Protein AF-A0A9D4Q2U4-F1 (afdb_monomer)

Organism: Rhipicephalus sanguineus (NCBI:txid34632)

pLDDT: mean 79.16, std 15.36, range [42.03, 97.56]

Secondary structure (DSSP, 8-state):
-HHHHHHHHHHHHHHHHHHHHHTTTSPP-------PPP---GGGPPPPHHHHHHHTT-TT--------HHHHHHHHHHHHTTS-TTTHHHHHHHHHHHHHHH-TT----SS---

Solvent-accessible surface area (backbone atoms only — not comparable to full-atom values): 7273 Å² total; per-residue (Å²): 117,70,65,60,57,52,50,52,54,51,49,55,52,49,52,52,53,53,45,65,66,46,56,78,76,47,82,75,80,71,84,61,78,72,75,51,74,78,85,77,65,74,90,78,61,82,70,60,65,75,57,52,62,37,50,52,74,30,88,88,38,56,78,74,78,90,64,52,75,68,56,50,50,52,47,44,51,60,54,22,69,75,44,59,83,89,46,24,67,55,47,41,54,54,51,51,53,51,50,60,71,69,42,89,84,62,81,73,74,92,85,80,73,136

Nearest PDB structures (foldseek):
  2m64-assembly1_A  TM=6.444E-01  e=9.344E+00  Phleum pratense

Radius of gyration: 22.75 Å; Cα contacts (8 Å, |Δi|>4): 30; chains: 1; bounding box: 57×44×49 Å

Sequence (114 aa):
MLSLQRHRLLAARLTEVCWNQLRPSLPKKSRRNATGTPVTYLNGVSLPRDCEDVLKFGPKFSLEPRAQKHELLATVHRVAMKSPPEERNHCVSEETDCLMKTWPGNKKSKDLRP

Structure (mmCIF, N/CA/C/O backbone):
data_AF-A0A9D4Q2U4-F1
#
_entry.id   AF-A0A9D4Q2U4-F1
#
loop_
_atom_site.group_PDB
_atom_site.id
_atom_site.type_symbol
_atom_site.label_atom_id
_atom_site.label_alt_id
_atom_site.label_comp_id
_atom_site.label_asym_id
_atom_site.label_entity_id
_atom_site.label_seq_id
_atom_site.pdbx_PDB_ins_code
_atom_site.Cartn_x
_atom_site.Cartn_y
_atom_site.Cartn_z
_atom_site.occupancy
_atom_site.B_iso_or_equiv
_atom_site.auth_seq_id
_atom_site.auth_comp_id
_atom_site.auth_asym_id
_atom_site.auth_atom_id
_atom_site.pdbx_PDB_model_num
ATOM 1 N N . MET A 1 1 ? 20.071 11.583 -28.782 1.00 59.06 1 MET A N 1
ATOM 2 C CA . MET A 1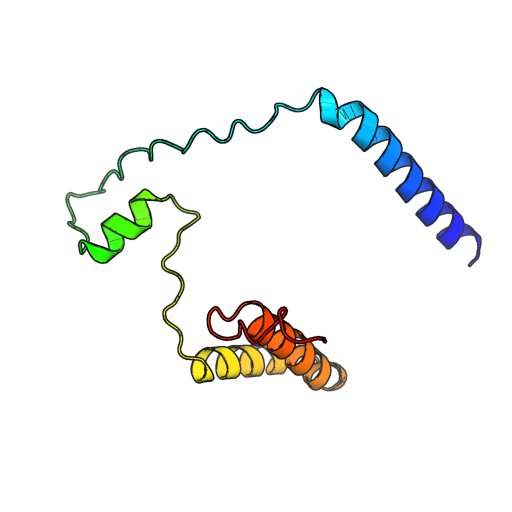 1 ? 19.764 11.298 -27.357 1.00 59.06 1 MET A CA 1
ATOM 3 C C . MET A 1 1 ? 19.612 12.550 -26.479 1.00 59.06 1 MET A C 1
ATOM 5 O O . MET A 1 1 ? 18.783 12.518 -25.578 1.00 59.06 1 MET A O 1
ATOM 9 N N . LEU A 1 2 ? 20.314 13.665 -26.742 1.00 67.12 2 LEU A N 1
ATOM 10 C CA . LEU A 1 2 ? 20.217 14.905 -25.938 1.00 67.12 2 LEU A CA 1
ATOM 11 C C . LEU A 1 2 ? 18.840 15.608 -25.987 1.00 67.12 2 LEU A C 1
ATOM 13 O O . LEU A 1 2 ? 18.438 16.258 -25.022 1.00 67.12 2 LEU A O 1
ATOM 17 N N . SER A 1 3 ? 18.082 15.451 -27.076 1.00 80.62 3 SER A N 1
ATOM 18 C CA . SER A 1 3 ? 16.745 16.049 -27.227 1.00 80.62 3 SER A CA 1
ATOM 19 C C . SER A 1 3 ? 15.724 15.475 -26.241 1.00 80.62 3 SER A C 1
ATOM 21 O O . SER A 1 3 ? 14.969 16.226 -25.630 1.00 80.62 3 SER A O 1
ATOM 23 N N . LEU A 1 4 ? 15.740 14.158 -26.012 1.00 88.50 4 LEU A N 1
ATOM 24 C CA . LEU A 1 4 ? 14.803 13.485 -25.109 1.00 88.50 4 LEU A CA 1
ATOM 25 C C . LEU A 1 4 ? 14.995 13.931 -23.651 1.00 88.50 4 LEU A C 1
ATOM 27 O O . LEU A 1 4 ? 14.022 14.212 -22.952 1.00 88.50 4 LEU A O 1
ATOM 31 N N . GLN A 1 5 ? 16.247 14.037 -23.195 1.00 87.88 5 GLN A N 1
ATOM 32 C CA . GLN A 1 5 ? 16.559 14.523 -21.847 1.00 87.88 5 GLN A CA 1
ATOM 33 C C . GLN A 1 5 ? 16.120 15.978 -21.659 1.00 87.88 5 GLN A C 1
ATOM 35 O O . GLN A 1 5 ? 15.519 16.315 -20.639 1.00 87.88 5 GLN A O 1
ATOM 40 N N . ARG A 1 6 ? 16.341 16.824 -22.673 1.00 89.31 6 ARG A N 1
ATOM 41 C CA . ARG A 1 6 ? 15.893 18.219 -22.657 1.00 89.31 6 ARG A CA 1
ATOM 42 C C . ARG A 1 6 ? 14.369 18.328 -22.583 1.00 89.31 6 ARG A C 1
ATOM 44 O O . ARG A 1 6 ? 13.865 19.106 -21.779 1.00 89.31 6 ARG A O 1
ATOM 51 N N . HIS A 1 7 ? 13.635 17.522 -23.350 1.00 91.62 7 HIS A N 1
ATOM 52 C CA . HIS A 1 7 ? 12.172 17.491 -23.284 1.00 91.62 7 HIS A CA 1
ATOM 53 C C . HIS A 1 7 ? 11.656 17.040 -21.917 1.00 91.62 7 HIS A C 1
ATOM 55 O O . HIS A 1 7 ? 10.737 17.659 -21.390 1.00 91.62 7 HIS A O 1
ATOM 61 N N . ARG A 1 8 ? 12.272 16.023 -21.304 1.00 91.06 8 ARG A N 1
ATOM 62 C CA . ARG A 1 8 ? 11.900 15.565 -19.954 1.00 91.06 8 ARG A CA 1
ATOM 63 C C . ARG A 1 8 ? 12.109 16.648 -18.899 1.00 91.06 8 ARG A C 1
ATOM 65 O O . ARG A 1 8 ? 11.237 16.853 -18.061 1.00 91.06 8 ARG A O 1
ATOM 72 N N . LEU A 1 9 ? 13.233 17.360 -18.962 1.00 94.19 9 LEU A N 1
ATOM 73 C CA . LEU A 1 9 ? 13.542 18.429 -18.014 1.00 94.19 9 LEU A CA 1
ATOM 74 C C . LEU A 1 9 ? 12.596 19.628 -18.173 1.00 94.19 9 LEU A C 1
ATOM 76 O O . LEU A 1 9 ? 12.139 20.190 -17.180 1.00 94.19 9 LEU A O 1
ATOM 80 N N . LEU A 1 10 ? 12.267 19.994 -19.415 1.00 93.06 10 LEU A N 1
ATOM 81 C CA . LEU A 1 10 ? 11.290 21.046 -19.699 1.00 93.06 10 LEU A CA 1
ATOM 82 C C . LEU A 1 10 ? 9.885 20.654 -19.244 1.00 93.06 10 LEU A C 1
ATOM 84 O O . LEU A 1 10 ? 9.218 21.462 -18.606 1.00 93.06 10 LEU A O 1
ATOM 88 N N . ALA A 1 11 ? 9.465 19.416 -19.515 1.00 93.44 11 ALA A N 1
ATOM 89 C CA . ALA A 1 11 ? 8.188 18.899 -19.049 1.00 93.44 11 ALA A CA 1
ATOM 90 C C . ALA A 1 11 ? 8.107 18.972 -17.521 1.00 93.44 11 ALA A C 1
ATOM 92 O O . ALA A 1 11 ? 7.194 19.603 -17.014 1.00 93.44 11 ALA A O 1
ATOM 93 N N . ALA A 1 12 ? 9.103 18.447 -16.797 1.00 92.75 12 ALA A N 1
ATOM 94 C CA . ALA A 1 12 ? 9.130 18.478 -15.333 1.00 92.75 12 ALA A CA 1
ATOM 95 C C . ALA A 1 12 ? 8.999 19.902 -14.762 1.00 92.75 12 ALA A C 1
ATOM 97 O O . ALA A 1 12 ? 8.187 20.131 -13.866 1.00 92.75 12 ALA A O 1
ATOM 98 N N . ARG A 1 13 ? 9.740 20.868 -15.325 1.00 94.12 13 ARG A N 1
ATOM 99 C CA . ARG A 1 13 ? 9.664 22.279 -14.912 1.00 94.12 13 ARG A CA 1
ATOM 100 C C . ARG A 1 13 ? 8.293 22.892 -15.182 1.00 94.12 13 ARG A C 1
ATOM 102 O O . ARG A 1 13 ? 7.774 23.613 -14.337 1.00 94.12 13 ARG A O 1
ATOM 109 N N . LEU A 1 14 ? 7.703 22.612 -16.343 1.00 96.38 14 LEU A N 1
ATOM 110 C CA . LEU A 1 14 ? 6.369 23.110 -16.678 1.00 96.38 14 LEU A CA 1
ATOM 111 C C . LEU A 1 14 ? 5.312 22.526 -15.742 1.00 96.38 14 LEU A C 1
ATOM 113 O O . LEU A 1 14 ? 4.490 23.277 -15.223 1.00 96.38 14 LEU A O 1
ATOM 117 N N . THR A 1 15 ? 5.367 21.222 -15.461 1.00 95.56 15 THR A N 1
ATOM 118 C CA . THR A 1 15 ? 4.434 20.585 -14.527 1.00 95.56 15 THR A CA 1
ATOM 119 C C . THR A 1 15 ? 4.538 21.203 -13.138 1.00 95.56 15 THR A C 1
ATOM 121 O O . THR A 1 15 ? 3.515 21.446 -12.507 1.00 95.56 15 THR A O 1
ATOM 124 N N . GLU A 1 16 ? 5.752 21.501 -12.670 1.00 93.81 16 GLU A N 1
ATOM 125 C CA . GLU A 1 16 ? 5.980 22.139 -11.373 1.00 93.81 16 GLU A CA 1
ATOM 126 C C . GLU A 1 16 ? 5.394 23.557 -11.313 1.00 93.81 16 GLU A C 1
ATOM 128 O O . GLU A 1 16 ? 4.693 23.899 -10.358 1.00 93.81 16 GLU A O 1
ATOM 133 N N . VAL A 1 17 ? 5.606 24.369 -12.352 1.00 96.75 17 VAL A N 1
ATOM 134 C CA . VAL A 1 17 ? 5.032 25.721 -12.441 1.00 96.75 17 VAL A CA 1
ATOM 135 C C . VAL A 1 17 ? 3.505 25.664 -12.472 1.00 96.75 17 VAL A C 1
ATOM 137 O O . VAL A 1 17 ? 2.852 26.340 -11.675 1.00 96.75 17 VAL A O 1
ATOM 140 N N . CYS A 1 18 ? 2.927 24.823 -13.333 1.00 94.75 18 CYS A N 1
ATOM 141 C CA . CYS A 1 18 ? 1.478 24.651 -13.420 1.00 94.75 18 CYS A CA 1
ATOM 142 C C . CYS A 1 18 ? 0.890 24.138 -12.101 1.00 94.75 18 CYS A C 1
ATOM 144 O O . CYS A 1 18 ? -0.153 24.619 -11.659 1.00 94.75 18 CYS A O 1
ATOM 146 N N . TRP A 1 19 ? 1.572 23.205 -11.432 1.00 93.88 19 TRP A N 1
ATOM 147 C CA . TRP A 1 19 ? 1.149 22.701 -10.131 1.00 93.88 19 TRP A CA 1
ATOM 148 C C . TRP A 1 19 ? 1.163 23.794 -9.065 1.00 93.88 19 TRP A C 1
ATOM 150 O O . TRP A 1 19 ? 0.196 23.928 -8.322 1.00 93.88 19 TRP A O 1
ATOM 160 N N . ASN A 1 20 ? 2.210 24.617 -9.007 1.00 95.44 20 ASN A N 1
ATOM 161 C CA . ASN A 1 20 ? 2.303 25.706 -8.035 1.00 95.44 20 ASN A CA 1
ATOM 162 C C . ASN A 1 20 ? 1.255 26.804 -8.270 1.00 95.44 20 ASN A C 1
ATOM 164 O O . ASN A 1 20 ? 0.792 27.408 -7.304 1.00 95.44 20 ASN A O 1
ATOM 168 N N . GLN A 1 21 ? 0.837 27.021 -9.518 1.00 96.06 21 GLN A N 1
ATOM 169 C CA . GLN A 1 21 ? -0.250 27.944 -9.856 1.00 96.06 21 GLN A CA 1
ATOM 170 C C . GLN A 1 21 ? -1.638 27.373 -9.534 1.00 96.06 21 GLN A C 1
ATOM 172 O O . GLN A 1 21 ? -2.497 28.097 -9.038 1.00 96.06 21 GLN A O 1
ATOM 177 N N . LEU A 1 22 ? -1.862 26.079 -9.785 1.00 95.12 22 LEU A N 1
ATOM 178 C CA . LEU A 1 22 ? -3.156 25.426 -9.566 1.00 95.12 22 LEU A CA 1
ATOM 179 C C . LEU A 1 22 ? -3.382 25.044 -8.096 1.00 95.12 22 LEU A C 1
ATOM 181 O O . LEU A 1 22 ? -4.496 25.103 -7.589 1.00 95.12 22 LEU A O 1
ATOM 185 N N . ARG A 1 23 ? -2.332 24.654 -7.370 1.00 90.00 23 ARG A N 1
ATOM 186 C CA . ARG A 1 23 ? -2.434 24.138 -5.996 1.00 90.00 23 ARG A CA 1
ATOM 187 C C . ARG A 1 23 ? -3.195 25.059 -5.027 1.00 90.00 23 ARG A C 1
ATOM 189 O O . ARG A 1 23 ? -3.945 24.516 -4.216 1.00 90.00 23 ARG A O 1
ATOM 196 N N . PRO A 1 24 ? -3.046 26.398 -5.058 1.00 91.94 24 PRO A N 1
ATOM 197 C CA . PRO A 1 24 ? -3.801 27.295 -4.184 1.00 91.94 24 PRO A CA 1
ATOM 198 C C . PRO A 1 24 ? -5.306 27.334 -4.471 1.00 91.94 24 PRO A C 1
ATOM 200 O O . PRO A 1 24 ? -6.072 27.606 -3.548 1.00 91.94 24 PRO A O 1
ATOM 203 N N . SER A 1 25 ? -5.728 27.071 -5.715 1.00 91.12 25 SER A N 1
ATOM 204 C CA . SER A 1 25 ? -7.143 27.062 -6.109 1.00 91.12 25 SER A CA 1
ATOM 205 C C . SER A 1 25 ? -7.820 25.710 -5.879 1.00 91.12 25 SER A C 1
ATOM 207 O O . SER A 1 25 ? -9.049 25.631 -5.860 1.00 91.12 25 SER A O 1
ATOM 209 N N . LEU A 1 26 ? -7.044 24.647 -5.651 1.00 85.56 26 LEU A N 1
ATOM 210 C CA . LEU A 1 26 ? -7.594 23.355 -5.268 1.00 85.56 26 LEU A CA 1
ATOM 211 C C . LEU A 1 26 ? -8.219 23.432 -3.866 1.00 85.56 26 LEU A C 1
ATOM 213 O O . LEU A 1 26 ? -7.638 24.032 -2.953 1.00 85.56 26 LEU A O 1
ATOM 217 N N . PRO A 1 27 ? -9.374 22.779 -3.646 1.00 85.81 27 PRO A N 1
ATOM 218 C CA . PRO A 1 27 ? -9.992 22.734 -2.333 1.00 85.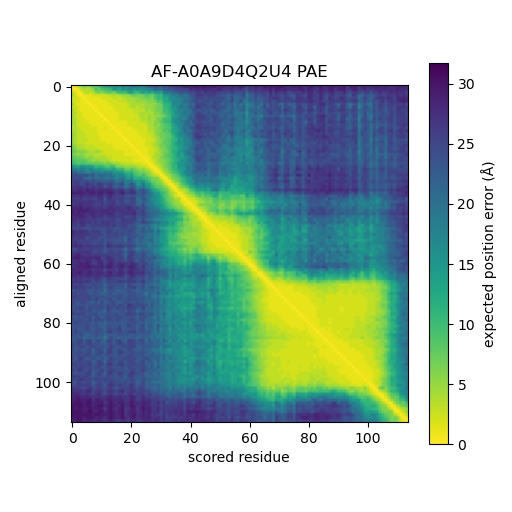81 27 PRO A CA 1
ATOM 219 C C . PRO A 1 27 ? -9.009 22.111 -1.342 1.00 85.81 27 PRO A C 1
ATOM 221 O O . PRO A 1 27 ? -8.612 20.947 -1.466 1.00 85.81 27 PRO A O 1
ATOM 224 N N . LYS A 1 28 ? -8.602 22.889 -0.334 1.00 80.69 28 LYS A N 1
ATOM 225 C CA . LYS A 1 28 ? -7.813 22.367 0.781 1.00 80.69 28 LYS A CA 1
ATOM 226 C C . LYS A 1 28 ? -8.647 21.260 1.410 1.00 80.69 28 LYS A C 1
ATOM 228 O O . LYS A 1 28 ? -9.736 21.536 1.910 1.00 80.69 28 LYS A O 1
ATOM 233 N N . LYS A 1 29 ? -8.162 20.012 1.371 1.00 68.25 29 LYS A N 1
ATOM 234 C CA . LYS A 1 29 ? -8.790 18.906 2.103 1.00 68.25 29 LYS A CA 1
ATOM 235 C C . LYS A 1 29 ? -8.870 19.325 3.565 1.00 68.25 29 LYS A C 1
ATOM 237 O O . LYS A 1 29 ? -7.880 19.262 4.291 1.00 6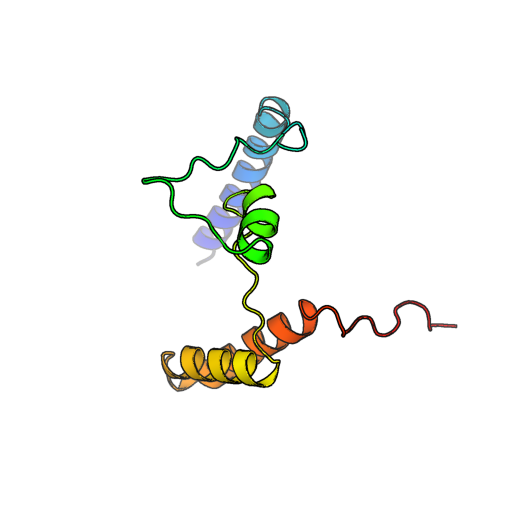8.25 29 LYS A O 1
ATOM 242 N N . SER A 1 30 ? -10.047 19.777 3.986 1.00 63.16 30 SER A N 1
ATOM 243 C CA . SER A 1 30 ? -10.356 19.903 5.394 1.00 63.16 30 SER A CA 1
ATOM 244 C C . SER A 1 30 ? -10.224 18.492 5.941 1.00 63.16 30 SER A C 1
ATOM 246 O O . SER A 1 30 ? -10.922 17.584 5.485 1.00 63.16 30 SER A O 1
ATOM 248 N N . ARG A 1 31 ? -9.290 18.283 6.874 1.00 57.47 31 ARG A N 1
ATOM 249 C CA . ARG A 1 31 ? -9.294 17.099 7.733 1.00 57.47 31 ARG A CA 1
ATOM 250 C C . ARG A 1 31 ? -10.517 17.208 8.644 1.00 57.47 31 ARG A C 1
ATOM 252 O O . ARG A 1 31 ? -10.388 17.362 9.850 1.00 57.47 31 ARG A O 1
ATOM 259 N N . ARG A 1 32 ? -11.720 17.189 8.071 1.00 57.41 32 ARG A N 1
ATOM 260 C CA . ARG A 1 32 ? -12.879 16.774 8.836 1.00 57.41 32 ARG A CA 1
ATOM 261 C C . ARG A 1 32 ? -12.586 15.321 9.134 1.00 57.41 32 ARG A C 1
ATOM 263 O O . ARG A 1 32 ? -12.402 14.533 8.205 1.00 57.41 32 ARG A O 1
ATOM 270 N N . ASN A 1 33 ? -12.453 15.003 10.416 1.00 52.25 33 ASN A N 1
ATOM 271 C CA . ASN A 1 33 ? -12.637 13.638 10.872 1.00 52.25 33 ASN A CA 1
ATOM 272 C C . ASN A 1 33 ? -13.962 13.225 10.247 1.00 52.25 33 ASN A C 1
ATOM 274 O O . ASN A 1 33 ? -14.989 13.818 10.580 1.00 52.25 33 ASN A O 1
ATOM 278 N N . ALA A 1 34 ? -13.906 12.374 9.223 1.00 54.16 34 ALA A N 1
ATOM 279 C CA . ALA A 1 34 ? -15.104 11.907 8.566 1.00 54.16 34 ALA A CA 1
ATOM 280 C C . ALA A 1 34 ? -15.922 11.274 9.683 1.00 54.16 34 ALA A C 1
ATOM 282 O O . ALA A 1 34 ? -15.509 10.273 10.263 1.00 54.16 34 ALA A O 1
ATOM 283 N N . THR A 1 35 ? -17.005 11.936 10.076 1.00 58.31 35 THR A N 1
ATOM 284 C CA . THR A 1 35 ? -17.997 11.346 10.957 1.00 58.31 35 THR A CA 1
ATOM 285 C C . THR A 1 35 ? -18.527 10.198 10.123 1.00 58.31 35 THR A C 1
ATOM 287 O O . THR A 1 35 ? -19.188 10.441 9.114 1.00 58.31 35 THR A O 1
ATOM 290 N N . GLY A 1 36 ? -18.036 8.988 10.411 1.00 55.09 36 GLY A N 1
ATOM 291 C CA . GLY A 1 36 ? -18.246 7.827 9.562 1.00 55.09 36 GLY A CA 1
ATOM 292 C C . GLY A 1 36 ? -19.728 7.720 9.256 1.00 55.09 36 GLY A C 1
ATOM 293 O O . GLY A 1 36 ? -20.555 7.762 10.166 1.00 55.09 36 GLY A O 1
ATOM 294 N N . THR A 1 37 ? -20.071 7.662 7.972 1.00 58.69 37 THR A N 1
ATOM 295 C CA . THR A 1 37 ? -21.430 7.309 7.571 1.00 58.69 37 THR A CA 1
ATOM 296 C C . THR A 1 37 ? -21.792 6.001 8.271 1.00 58.69 37 THR A C 1
ATOM 298 O O . THR A 1 37 ? -20.972 5.077 8.236 1.00 58.69 37 THR A O 1
ATOM 301 N N . PRO A 1 38 ? -22.964 5.914 8.921 1.00 64.19 38 PRO A N 1
ATOM 302 C CA . PRO A 1 38 ? -23.359 4.714 9.640 1.00 64.19 38 PRO A CA 1
ATOM 303 C C . PRO A 1 38 ? -23.322 3.517 8.687 1.00 64.19 38 PRO A C 1
ATOM 305 O O . PRO A 1 38 ? -23.907 3.550 7.601 1.00 64.19 38 PRO A O 1
ATOM 308 N N . VAL A 1 39 ? -22.585 2.476 9.083 1.00 64.69 39 VAL A N 1
ATOM 309 C CA . VAL A 1 39 ? -22.517 1.209 8.352 1.00 64.69 39 VAL A CA 1
ATOM 310 C C . VAL A 1 39 ? -23.943 0.676 8.251 1.00 64.69 39 VAL A C 1
ATOM 312 O O . VAL A 1 39 ? -24.574 0.376 9.260 1.00 64.69 39 VAL A O 1
ATOM 315 N N . THR A 1 40 ? -24.483 0.630 7.034 1.00 67.75 40 THR A N 1
ATOM 316 C CA . THR A 1 40 ? -25.838 0.124 6.801 1.00 67.75 40 THR A CA 1
ATOM 317 C C . THR A 1 40 ? -25.738 -1.359 6.474 1.00 67.75 40 THR A C 1
ATOM 319 O O . THR A 1 40 ? -25.163 -1.739 5.455 1.00 67.75 40 THR A O 1
ATOM 322 N N . TYR A 1 41 ? -26.266 -2.201 7.359 1.00 69.75 41 TYR A N 1
ATOM 323 C CA . TYR A 1 41 ? -26.277 -3.648 7.180 1.00 69.75 41 TYR A CA 1
ATOM 324 C C . TYR A 1 41 ? -27.334 -4.044 6.147 1.00 69.75 41 TYR A C 1
ATOM 326 O O . TYR A 1 41 ? -28.523 -3.786 6.333 1.00 69.75 41 TYR A O 1
ATOM 334 N N . LEU A 1 42 ? -26.917 -4.702 5.066 1.00 77.00 42 LEU A N 1
ATOM 335 C CA . LEU A 1 42 ? -27.849 -5.347 4.145 1.00 77.00 42 LEU A CA 1
ATOM 336 C C . LEU A 1 42 ? -28.372 -6.636 4.805 1.00 77.00 42 LEU A C 1
ATOM 338 O O . LEU A 1 42 ? -27.587 -7.447 5.293 1.00 77.00 42 LEU A O 1
ATOM 342 N N . ASN A 1 43 ? -29.693 -6.823 4.828 1.00 80.56 43 ASN A N 1
ATOM 343 C CA . ASN A 1 43 ? -30.386 -8.029 5.317 1.00 80.56 43 ASN A CA 1
ATOM 344 C C . ASN A 1 43 ? -30.259 -8.352 6.821 1.00 80.56 43 ASN A C 1
ATOM 346 O O . ASN A 1 43 ? -30.467 -9.497 7.213 1.00 80.56 43 ASN A O 1
ATOM 350 N N . GLY A 1 44 ? -29.936 -7.377 7.676 1.00 75.88 44 GLY A N 1
ATOM 351 C CA . GLY A 1 44 ? -29.961 -7.576 9.136 1.00 75.88 44 GLY A CA 1
ATOM 352 C C . GLY A 1 44 ? -28.905 -8.549 9.676 1.00 75.88 44 GLY A C 1
ATOM 353 O O . GLY A 1 44 ? -29.023 -9.021 10.804 1.00 75.88 44 GLY A O 1
ATOM 354 N N . VAL A 1 45 ? -27.869 -8.853 8.891 1.00 81.44 45 VAL A N 1
ATOM 355 C CA . VAL A 1 45 ? -26.746 -9.683 9.337 1.00 81.44 45 VAL A CA 1
ATOM 356 C C . VAL A 1 45 ? -25.883 -8.874 10.304 1.00 81.44 45 VAL A C 1
ATOM 358 O O . VAL A 1 45 ? -25.322 -7.845 9.931 1.00 81.44 45 VAL A O 1
ATOM 361 N N . SER A 1 46 ? -25.762 -9.343 11.5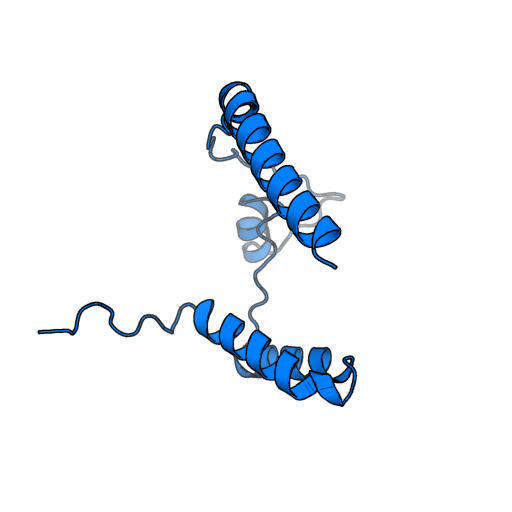47 1.00 77.31 46 SER A N 1
ATOM 362 C CA . SER A 1 46 ? -24.868 -8.747 12.542 1.00 77.31 46 SER A CA 1
ATOM 363 C C . SER A 1 46 ? -23.416 -9.138 12.266 1.00 77.31 46 SER A C 1
ATOM 365 O O . SER A 1 46 ? -23.108 -10.326 12.144 1.00 77.31 46 SER A O 1
ATOM 367 N N . LEU A 1 47 ? -22.516 -8.156 12.218 1.00 73.88 47 LEU A N 1
ATOM 368 C CA . LEU A 1 47 ? -21.077 -8.406 12.173 1.00 73.88 47 LEU A CA 1
ATOM 369 C C . LEU A 1 47 ? -20.515 -8.631 13.587 1.00 73.88 47 LEU A C 1
ATOM 371 O O . LEU A 1 47 ? -21.018 -8.051 14.551 1.00 73.88 47 LEU A O 1
ATOM 375 N N . PRO A 1 48 ? -19.441 -9.427 13.733 1.00 84.31 48 PRO A N 1
ATOM 376 C CA . PRO A 1 48 ? -18.640 -9.426 14.952 1.00 84.31 48 PRO A CA 1
ATOM 377 C C . PRO A 1 48 ? -18.169 -8.003 15.290 1.00 84.31 48 PRO A C 1
ATOM 379 O O . PRO A 1 48 ? -17.776 -7.258 14.388 1.00 84.31 48 PRO A O 1
ATOM 382 N N . ARG A 1 49 ? -18.172 -7.637 16.582 1.00 80.00 49 ARG A N 1
ATOM 383 C CA . ARG A 1 49 ? -17.816 -6.280 17.054 1.00 80.00 49 ARG A CA 1
ATOM 384 C C . ARG A 1 49 ? -16.464 -5.803 16.528 1.00 80.00 49 ARG A C 1
ATOM 386 O O . ARG A 1 49 ? -16.347 -4.666 16.086 1.00 80.00 49 ARG A O 1
ATOM 393 N N . ASP A 1 50 ? -15.485 -6.699 16.481 1.00 76.50 50 ASP A N 1
ATOM 394 C CA . ASP A 1 50 ? -14.139 -6.417 15.980 1.00 76.50 50 ASP A CA 1
ATOM 395 C C . ASP A 1 50 ? -14.145 -5.908 14.526 1.00 76.50 50 ASP A C 1
ATOM 397 O O . ASP A 1 50 ? -13.371 -5.022 14.164 1.00 76.50 50 ASP A O 1
ATOM 401 N N . CYS A 1 51 ? -15.037 -6.442 13.685 1.00 76.06 51 CYS A N 1
ATOM 402 C CA . CYS A 1 51 ? -15.198 -6.005 12.299 1.00 76.06 51 CYS A CA 1
ATOM 403 C C . CYS A 1 51 ? -15.936 -4.665 12.219 1.00 76.06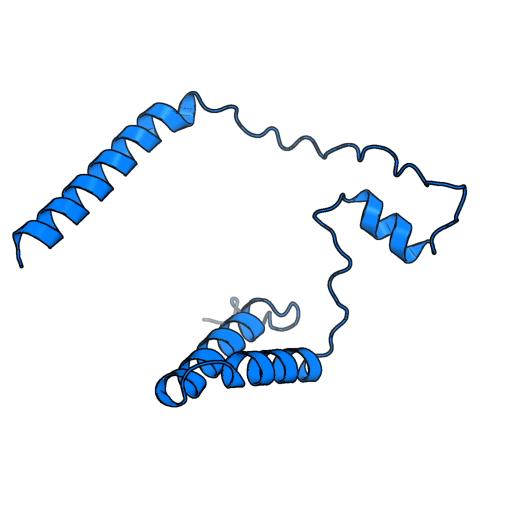 51 CYS A C 1
ATOM 405 O O . CYS A 1 51 ? -15.580 -3.812 11.408 1.00 76.06 51 CYS A O 1
ATOM 407 N N . GLU A 1 52 ? -16.953 -4.470 13.060 1.00 77.94 52 GLU A N 1
ATOM 408 C CA . GLU A 1 52 ? -17.723 -3.226 13.125 1.00 77.94 52 GLU A CA 1
ATOM 409 C C . GLU A 1 52 ? -16.841 -2.040 13.542 1.00 77.94 52 GLU A C 1
ATOM 411 O O . GLU A 1 52 ? -16.893 -0.979 12.918 1.00 77.94 52 GLU A O 1
ATOM 416 N N . ASP A 1 53 ? -15.971 -2.228 14.536 1.00 76.25 53 ASP A N 1
ATOM 417 C CA . ASP A 1 53 ? -15.050 -1.192 15.004 1.00 76.25 53 ASP A CA 1
ATOM 418 C C . ASP A 1 53 ? -14.038 -0.776 13.934 1.00 76.25 53 ASP A C 1
ATOM 420 O O . ASP A 1 53 ? -13.716 0.404 13.817 1.00 76.25 53 ASP A O 1
ATOM 424 N N . VAL A 1 54 ? -13.595 -1.712 13.096 1.00 72.38 54 VAL A N 1
ATOM 425 C CA . VAL A 1 54 ? -12.683 -1.424 11.983 1.00 72.38 54 VAL A CA 1
ATOM 426 C C . VAL A 1 54 ? -13.404 -0.704 10.840 1.00 72.38 54 VAL A C 1
ATOM 428 O O . VAL A 1 54 ? -12.903 0.293 10.317 1.00 72.38 54 VAL A O 1
ATOM 431 N N . LEU A 1 55 ? -14.622 -1.135 10.504 1.00 72.50 55 LEU A N 1
ATOM 432 C CA . LEU A 1 55 ? -15.425 -0.518 9.446 1.00 72.50 55 LEU A CA 1
ATOM 433 C C . LEU A 1 55 ? -15.873 0.915 9.784 1.00 72.50 55 LEU A C 1
ATOM 435 O O . LEU A 1 55 ? -16.054 1.715 8.863 1.00 72.50 55 LEU A O 1
ATOM 439 N N . LYS A 1 56 ? -15.983 1.286 11.072 1.00 72.19 56 LYS A N 1
ATOM 440 C CA . LYS A 1 56 ? -16.273 2.671 11.513 1.00 72.19 56 LYS A CA 1
ATOM 441 C C . LYS A 1 56 ? -15.240 3.690 11.035 1.00 72.19 56 LYS A C 1
ATOM 443 O O . LYS A 1 56 ? -15.585 4.852 10.824 1.00 72.19 56 LYS A O 1
ATOM 448 N N . PHE A 1 57 ? -13.987 3.281 10.839 1.00 66.12 57 PHE A N 1
ATOM 449 C CA . PHE A 1 57 ? -12.945 4.170 10.323 1.00 66.12 57 PHE A CA 1
ATOM 450 C C . PHE A 1 57 ? -13.065 4.400 8.800 1.00 66.12 57 PHE A C 1
ATOM 452 O O . PHE A 1 57 ? -12.420 5.294 8.244 1.00 66.12 57 PHE A O 1
ATOM 459 N N . GLY A 1 58 ? -13.942 3.648 8.126 1.00 66.75 58 GLY A N 1
ATOM 460 C CA . GLY A 1 58 ? -14.258 3.755 6.706 1.00 66.75 58 GLY A CA 1
ATOM 461 C C . GLY A 1 58 ? -13.560 2.693 5.846 1.00 66.75 58 GLY A C 1
ATOM 462 O O . GLY A 1 58 ? -12.669 1.989 6.313 1.00 66.75 58 GLY A O 1
ATOM 463 N N . PRO A 1 59 ? -13.896 2.608 4.546 1.00 64.25 59 PRO A N 1
ATOM 464 C CA . PRO A 1 59 ? -13.438 1.539 3.644 1.00 64.25 59 PRO A CA 1
ATOM 465 C C . PRO A 1 59 ? -11.923 1.523 3.391 1.00 64.25 59 PRO A C 1
ATOM 467 O O . PRO A 1 59 ? -11.404 0.589 2.792 1.00 64.25 59 PRO A O 1
ATOM 470 N N . LYS A 1 60 ? -11.200 2.563 3.826 1.00 60.12 60 LYS A N 1
ATOM 471 C CA . LYS A 1 60 ? -9.734 2.619 3.771 1.00 60.12 60 LYS A CA 1
ATOM 472 C C . LYS A 1 60 ? -9.071 1.855 4.923 1.00 60.12 60 LYS A C 1
ATOM 474 O O . LYS A 1 60 ? -7.900 1.506 4.826 1.00 60.12 60 LYS A O 1
ATOM 479 N N . PHE A 1 61 ? -9.819 1.605 5.991 1.00 59.53 61 PHE A N 1
ATOM 480 C CA . PHE A 1 61 ? -9.430 0.761 7.107 1.00 59.53 61 PHE A CA 1
ATOM 481 C C . PHE A 1 61 ? -10.032 -0.615 6.864 1.00 59.53 61 PHE A C 1
ATOM 483 O O . PHE A 1 61 ? -10.881 -1.099 7.602 1.00 59.53 61 PHE A O 1
ATOM 490 N N . SER A 1 62 ? -9.614 -1.245 5.770 1.00 56.47 62 SER A N 1
ATOM 491 C CA . SER A 1 62 ? -9.662 -2.699 5.697 1.00 56.47 62 SER A CA 1
ATOM 492 C C . SER A 1 62 ? -8.924 -3.228 6.928 1.00 56.47 62 SER A C 1
ATOM 494 O O . SER A 1 62 ? -7.908 -2.640 7.309 1.00 56.47 62 SER A O 1
ATOM 496 N N . LEU A 1 63 ? -9.416 -4.304 7.549 1.00 58.19 63 LEU A N 1
ATOM 497 C CA . LEU A 1 63 ? -8.657 -5.032 8.568 1.00 58.19 63 LEU A CA 1
ATOM 498 C C . LEU A 1 63 ? -7.243 -5.238 8.022 1.00 58.19 63 LEU A C 1
ATOM 500 O O . LEU A 1 63 ? -7.077 -5.944 7.026 1.00 58.19 63 LEU A O 1
ATOM 504 N N . GLU A 1 64 ? -6.249 -4.570 8.616 1.00 60.94 64 GLU A N 1
ATOM 505 C CA . GLU A 1 64 ? -4.861 -4.844 8.275 1.00 60.94 64 GLU A CA 1
ATOM 506 C C . GLU A 1 64 ? -4.682 -6.342 8.526 1.00 60.94 64 GLU A C 1
ATOM 508 O O . GLU A 1 64 ? -4.994 -6.804 9.634 1.00 60.94 64 GLU A O 1
ATOM 513 N N . PRO A 1 65 ? -4.328 -7.137 7.499 1.00 63.56 65 PRO A N 1
ATOM 514 C CA . PRO A 1 65 ? -4.219 -8.567 7.683 1.00 63.56 65 PRO A CA 1
ATOM 515 C C . PRO A 1 65 ? -3.229 -8.781 8.820 1.00 63.56 65 PRO A C 1
ATOM 517 O O . PRO A 1 65 ? -2.098 -8.296 8.760 1.00 63.56 65 PRO A O 1
ATOM 520 N N . ARG A 1 66 ? -3.671 -9.472 9.879 1.00 69.88 66 ARG A N 1
ATOM 521 C CA . ARG A 1 66 ? -2.825 -9.877 11.009 1.00 69.88 66 ARG A CA 1
ATOM 522 C C . ARG A 1 66 ? -1.872 -10.981 10.546 1.00 69.88 66 ARG A C 1
ATOM 524 O O . ARG A 1 66 ? -1.897 -12.086 11.072 1.00 69.88 66 ARG A O 1
ATOM 531 N N . ALA A 1 67 ? -1.091 -10.693 9.515 1.00 79.69 67 ALA A N 1
ATOM 532 C CA . ALA A 1 67 ? -0.125 -11.604 8.960 1.00 79.69 67 ALA A CA 1
ATOM 533 C C . ALA A 1 67 ? 1.114 -11.588 9.851 1.00 79.69 67 ALA A C 1
ATOM 535 O O . ALA A 1 67 ? 1.657 -10.529 10.191 1.00 79.69 67 ALA A O 1
ATOM 536 N N . GLN A 1 68 ? 1.569 -12.768 10.249 1.00 85.12 68 GLN A N 1
ATOM 537 C CA . GLN A 1 68 ? 2.823 -12.884 10.977 1.00 85.12 68 GLN A CA 1
ATOM 538 C C . GLN A 1 68 ? 3.999 -12.544 10.049 1.00 85.12 68 GLN A C 1
ATOM 540 O O . GLN A 1 68 ? 3.910 -12.658 8.827 1.00 85.12 68 GLN A O 1
ATOM 545 N N . LYS A 1 69 ? 5.148 -12.152 10.618 1.00 83.62 69 LYS A N 1
ATOM 546 C CA . LYS A 1 69 ? 6.340 -11.753 9.836 1.00 83.62 69 LYS A CA 1
ATOM 547 C C . LYS A 1 69 ? 6.721 -12.773 8.762 1.00 83.62 69 LYS A C 1
ATOM 549 O O . LYS A 1 69 ? 7.060 -12.404 7.643 1.00 83.62 69 LYS A O 1
ATOM 554 N N . HIS A 1 70 ? 6.662 -14.053 9.114 1.00 88.69 70 HIS A N 1
ATOM 555 C CA . HIS A 1 70 ? 7.015 -15.135 8.207 1.00 88.69 70 HIS A CA 1
ATOM 556 C C . HIS A 1 70 ? 5.998 -15.293 7.062 1.00 88.69 70 HIS A C 1
ATOM 558 O O . HIS A 1 70 ? 6.392 -15.618 5.948 1.00 88.69 70 HIS A O 1
ATOM 564 N N . GLU A 1 71 ? 4.717 -14.997 7.295 1.00 89.69 71 GLU A N 1
ATOM 565 C CA . GLU A 1 71 ? 3.661 -15.043 6.272 1.00 89.69 71 GLU A CA 1
ATOM 566 C C . GLU A 1 71 ? 3.811 -13.898 5.261 1.00 89.69 71 GLU A C 1
ATOM 568 O O . GLU A 1 71 ? 3.601 -14.079 4.058 1.00 89.69 71 GLU A O 1
ATOM 573 N N . LEU A 1 72 ? 4.241 -12.722 5.728 1.00 88.25 72 LEU A N 1
ATOM 574 C CA . LEU A 1 72 ? 4.560 -11.593 4.853 1.00 88.25 72 LEU A CA 1
ATOM 575 C C . LEU A 1 72 ? 5.793 -11.885 3.994 1.00 88.25 72 LEU A C 1
ATOM 577 O O . LEU A 1 72 ? 5.750 -11.667 2.787 1.00 88.25 72 LEU A O 1
ATOM 581 N N . LEU A 1 73 ? 6.850 -12.464 4.572 1.00 91.56 73 LEU A N 1
ATOM 582 C CA . LEU A 1 73 ? 8.018 -12.915 3.805 1.00 91.56 73 LEU A CA 1
ATOM 583 C C . LEU A 1 73 ? 7.653 -13.999 2.783 1.00 91.56 73 LEU A C 1
ATOM 585 O O . LEU A 1 73 ? 8.087 -13.937 1.635 1.00 91.56 73 LEU A O 1
ATOM 589 N N . ALA A 1 74 ? 6.810 -14.963 3.161 1.00 93.12 74 ALA A N 1
ATOM 590 C CA . ALA A 1 74 ? 6.304 -15.970 2.232 1.00 93.12 74 ALA A CA 1
ATOM 591 C C . ALA A 1 74 ? 5.514 -15.331 1.077 1.00 93.12 74 ALA A C 1
ATOM 593 O O . ALA A 1 74 ? 5.610 -15.772 -0.070 1.00 93.12 74 ALA A O 1
ATOM 594 N N . THR A 1 75 ? 4.773 -14.256 1.356 1.00 92.06 75 THR A N 1
ATOM 595 C CA . THR A 1 75 ? 4.057 -13.487 0.334 1.00 92.06 75 THR A CA 1
ATOM 596 C C . THR A 1 75 ? 5.023 -12.795 -0.624 1.00 92.06 75 THR A C 1
ATOM 598 O O . THR A 1 75 ? 4.850 -12.950 -1.832 1.00 92.06 75 THR A O 1
ATOM 601 N N . VAL A 1 76 ? 6.060 -12.128 -0.108 1.00 93.75 76 VAL A N 1
ATOM 602 C CA . VAL A 1 76 ? 7.131 -11.505 -0.909 1.00 93.75 76 VAL A CA 1
ATOM 603 C C . VAL A 1 76 ? 7.784 -12.528 -1.836 1.00 93.75 76 VAL A C 1
ATOM 605 O O . VAL A 1 76 ? 7.850 -12.337 -3.049 1.00 93.75 76 VAL A O 1
ATOM 608 N N . HIS A 1 77 ? 8.175 -13.688 -1.303 1.00 94.75 77 HIS A N 1
ATOM 609 C CA . HIS A 1 77 ? 8.748 -14.761 -2.117 1.00 94.75 77 HIS A CA 1
ATOM 610 C C . HIS A 1 77 ? 7.782 -15.254 -3.200 1.00 94.75 77 HIS A C 1
ATOM 612 O O . HIS A 1 77 ? 8.187 -15.456 -4.345 1.00 94.75 77 HIS A O 1
ATOM 618 N N . ARG A 1 78 ? 6.496 -15.421 -2.875 1.00 94.94 78 ARG A N 1
ATOM 619 C CA . ARG A 1 78 ? 5.481 -15.857 -3.844 1.00 94.94 78 ARG A CA 1
ATOM 620 C C . ARG A 1 78 ? 5.263 -14.834 -4.960 1.00 94.94 78 ARG A C 1
ATOM 622 O O . ARG A 1 78 ? 4.993 -15.236 -6.090 1.00 94.94 78 ARG A O 1
ATOM 629 N N . VAL A 1 79 ? 5.348 -13.540 -4.655 1.00 92.50 79 VAL A N 1
ATOM 630 C CA . VAL A 1 79 ? 5.263 -12.464 -5.652 1.00 92.50 79 VAL A CA 1
ATOM 631 C C . VAL A 1 79 ? 6.517 -12.457 -6.521 1.00 92.50 79 VAL A C 1
ATOM 633 O O . VAL A 1 79 ? 6.393 -12.535 -7.740 1.00 92.50 79 VAL A O 1
ATOM 636 N N . ALA A 1 80 ? 7.707 -12.502 -5.918 1.00 95.62 80 ALA A N 1
ATOM 637 C CA . ALA A 1 80 ? 8.975 -12.524 -6.643 1.00 95.62 80 ALA A CA 1
ATOM 638 C C . ALA A 1 80 ? 9.112 -13.722 -7.599 1.00 95.62 80 ALA A C 1
ATOM 640 O O . ALA A 1 80 ? 9.710 -13.598 -8.662 1.00 95.62 80 ALA A O 1
ATOM 641 N N . MET A 1 81 ? 8.518 -14.878 -7.280 1.00 95.81 81 MET A N 1
ATOM 642 C CA . MET A 1 81 ? 8.514 -16.039 -8.185 1.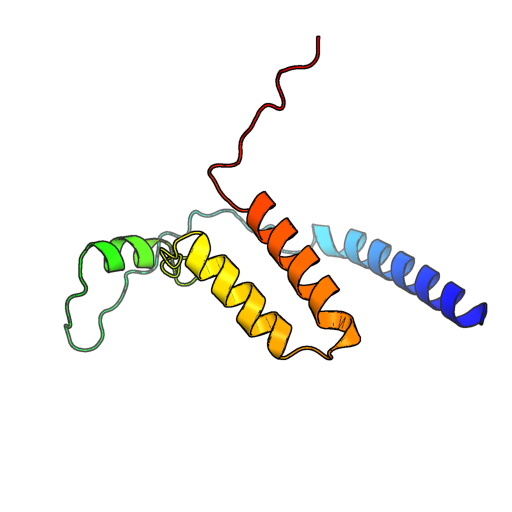00 95.81 81 MET A CA 1
ATOM 643 C C . MET A 1 81 ? 7.735 -15.810 -9.487 1.00 95.81 81 MET A C 1
ATOM 645 O O . MET A 1 81 ? 7.960 -16.534 -10.458 1.00 95.81 81 MET A O 1
ATOM 649 N N . LYS A 1 82 ? 6.850 -14.806 -9.531 1.00 96.38 82 LYS A N 1
ATOM 650 C CA . LYS A 1 82 ? 6.141 -14.396 -10.752 1.00 96.38 82 LYS A CA 1
ATOM 651 C C . LYS A 1 82 ? 6.969 -13.455 -11.631 1.00 96.38 82 LYS A C 1
ATOM 653 O O . LYS A 1 82 ? 6.611 -13.271 -12.791 1.00 96.38 82 LYS A O 1
ATOM 658 N N . SER A 1 83 ? 8.052 -12.888 -11.103 1.00 95.12 83 SER A N 1
ATOM 659 C CA . SER A 1 83 ? 8.976 -12.037 -11.853 1.00 95.12 83 SER A CA 1
ATOM 660 C C . SER A 1 83 ? 9.961 -12.872 -12.691 1.00 95.12 83 SER A C 1
ATOM 662 O O . SER A 1 83 ? 10.212 -14.048 -12.365 1.00 95.12 83 SER A O 1
ATOM 664 N N . PRO A 1 84 ? 10.545 -12.284 -13.756 1.00 97.25 84 PRO A N 1
ATOM 665 C CA . PRO A 1 84 ? 11.617 -12.907 -14.529 1.00 97.25 84 PRO A CA 1
ATOM 666 C C . PRO A 1 84 ? 12.775 -13.370 -13.629 1.00 97.25 84 PRO A C 1
ATOM 668 O O . PRO A 1 84 ? 13.059 -12.695 -12.635 1.00 97.25 84 PRO A O 1
ATOM 671 N N . PRO A 1 85 ? 13.437 -14.507 -13.931 1.00 95.44 85 PRO A N 1
ATOM 672 C CA . PRO A 1 85 ? 14.513 -15.074 -13.111 1.00 95.44 85 PRO A CA 1
ATOM 673 C C . PRO A 1 85 ? 15.612 -14.073 -12.741 1.00 95.44 85 PRO A C 1
ATOM 675 O O . PRO A 1 85 ? 16.134 -14.117 -11.628 1.00 95.44 85 PRO A O 1
ATOM 678 N N . GLU A 1 86 ? 15.920 -13.159 -13.657 1.00 97.56 86 GLU A N 1
ATOM 679 C CA . GLU A 1 86 ? 16.961 -12.142 -13.534 1.00 97.56 86 GLU A CA 1
ATOM 680 C C . GLU A 1 86 ? 16.607 -11.077 -12.483 1.00 97.56 86 GLU A C 1
ATOM 682 O O . GLU A 1 86 ? 17.491 -10.528 -11.829 1.00 97.56 86 GLU A O 1
ATOM 687 N N . GLU A 1 87 ? 15.313 -10.819 -12.276 1.00 94.94 87 GLU A N 1
ATOM 688 C CA . GLU A 1 87 ? 14.810 -9.753 -11.402 1.00 94.94 87 GLU A CA 1
ATOM 689 C C . GLU A 1 87 ? 14.344 -10.260 -10.032 1.00 94.94 87 GLU A C 1
ATOM 691 O O . GLU A 1 87 ? 14.151 -9.466 -9.112 1.00 94.94 87 GLU A O 1
ATOM 696 N N . ARG A 1 88 ? 14.194 -11.578 -9.839 1.00 95.56 88 ARG A N 1
ATOM 697 C CA . ARG A 1 88 ? 13.619 -12.139 -8.598 1.00 95.56 88 ARG A CA 1
ATOM 698 C C . ARG A 1 88 ? 14.360 -11.694 -7.346 1.00 95.56 88 ARG A C 1
ATOM 700 O O . ARG A 1 88 ? 13.731 -11.311 -6.364 1.00 95.56 88 ARG A O 1
ATOM 707 N N . ASN A 1 89 ? 15.691 -11.732 -7.385 1.00 93.50 89 ASN A N 1
ATOM 708 C CA . ASN A 1 89 ? 16.520 -11.336 -6.247 1.00 93.50 89 ASN A CA 1
ATOM 709 C C . ASN A 1 89 ? 16.354 -9.846 -5.926 1.00 93.50 89 ASN A C 1
ATOM 711 O O . ASN A 1 89 ? 16.304 -9.477 -4.754 1.00 93.50 89 ASN A O 1
ATOM 715 N N . HIS A 1 90 ? 16.203 -9.010 -6.958 1.00 93.94 90 HIS A N 1
ATOM 716 C CA . HIS A 1 90 ? 15.937 -7.585 -6.796 1.00 93.94 90 HIS A CA 1
ATOM 717 C C . HIS A 1 90 ? 14.565 -7.356 -6.154 1.00 93.94 90 HIS A C 1
ATOM 719 O O . HIS A 1 90 ? 14.490 -6.683 -5.127 1.00 93.94 90 HIS A O 1
ATOM 725 N N . CYS A 1 91 ? 13.507 -7.997 -6.669 1.00 93.75 91 CYS A N 1
ATOM 726 C CA . CYS A 1 91 ? 12.159 -7.920 -6.095 1.00 93.75 91 CYS A CA 1
ATOM 727 C C . CYS A 1 91 ? 12.134 -8.336 -4.619 1.00 93.75 91 CYS A C 1
ATOM 729 O O . CYS A 1 91 ? 11.586 -7.613 -3.791 1.00 93.75 91 CYS A O 1
ATOM 731 N N . VAL A 1 92 ? 12.773 -9.459 -4.261 1.00 95.06 92 VAL A N 1
ATOM 732 C CA . VAL A 1 92 ? 12.858 -9.886 -2.854 1.00 95.06 92 VAL A CA 1
ATOM 733 C C . VAL A 1 92 ? 13.590 -8.838 -2.014 1.00 95.06 92 VAL A C 1
ATOM 735 O O . VAL A 1 92 ? 13.137 -8.513 -0.918 1.00 95.06 92 VAL A O 1
ATOM 738 N N . SER A 1 93 ? 14.700 -8.281 -2.505 1.00 93.38 93 SER A N 1
ATOM 739 C CA . SER A 1 93 ? 15.477 -7.293 -1.748 1.00 93.38 93 SER A CA 1
ATOM 740 C C . SER A 1 93 ? 14.710 -5.988 -1.496 1.00 93.38 93 SER A C 1
ATOM 742 O O . SER A 1 93 ? 14.722 -5.477 -0.379 1.00 93.38 93 SER A O 1
ATOM 744 N N . GLU A 1 94 ? 13.975 -5.483 -2.488 1.00 91.38 94 GLU A N 1
ATOM 745 C CA . GLU A 1 94 ? 13.204 -4.245 -2.350 1.00 91.38 94 GLU A CA 1
ATOM 746 C C . GLU A 1 94 ? 11.971 -4.427 -1.466 1.00 91.38 94 GLU A C 1
ATOM 748 O O . GLU A 1 94 ? 11.674 -3.583 -0.615 1.00 91.38 94 GLU A O 1
ATOM 753 N N . GLU A 1 95 ? 11.253 -5.540 -1.632 1.00 90.94 95 GLU A N 1
ATOM 754 C CA . GLU A 1 95 ? 10.057 -5.817 -0.842 1.00 90.94 95 GLU A CA 1
ATOM 755 C C . GLU A 1 95 ? 10.404 -6.133 0.619 1.00 90.94 95 GLU A C 1
ATOM 757 O O . GLU A 1 95 ? 9.686 -5.707 1.528 1.00 90.94 95 GLU A O 1
ATOM 762 N N . THR A 1 96 ? 11.528 -6.811 0.878 1.00 91.69 96 THR A N 1
ATOM 763 C CA . THR A 1 96 ? 12.005 -7.035 2.254 1.00 91.69 96 THR A CA 1
ATOM 764 C C . THR A 1 96 ? 12.450 -5.738 2.928 1.00 91.69 96 THR A C 1
ATOM 766 O O . THR A 1 96 ? 12.110 -5.524 4.093 1.00 91.69 96 THR A O 1
ATOM 769 N N . ASP A 1 97 ? 13.125 -4.830 2.218 1.00 89.81 97 ASP A N 1
ATOM 770 C CA . ASP A 1 97 ? 13.480 -3.507 2.747 1.00 89.81 97 ASP A CA 1
ATOM 771 C C . ASP A 1 97 ? 12.228 -2.664 3.057 1.00 89.81 97 ASP A C 1
ATOM 773 O O . ASP A 1 97 ? 12.109 -2.078 4.140 1.00 89.81 97 ASP A O 1
ATOM 777 N N . CYS A 1 98 ? 11.232 -2.674 2.163 1.00 85.44 98 CYS A N 1
ATOM 778 C CA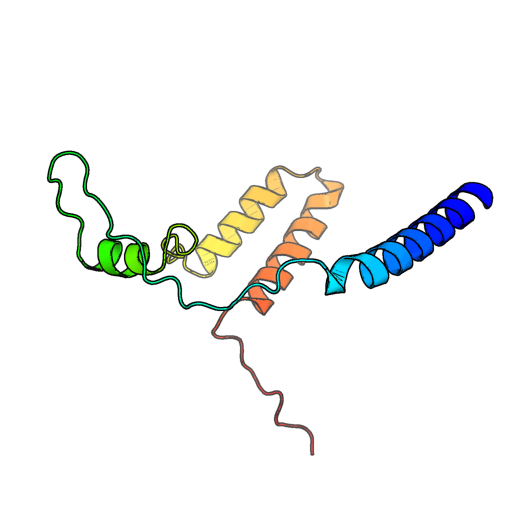 . CYS A 1 98 ? 9.931 -2.052 2.417 1.00 85.44 98 CYS A CA 1
ATOM 779 C C . CYS A 1 98 ? 9.259 -2.625 3.672 1.00 85.44 98 CYS A C 1
ATOM 781 O O . CYS A 1 98 ? 8.812 -1.860 4.530 1.00 85.44 98 CYS A O 1
ATOM 783 N N . LEU A 1 99 ? 9.230 -3.954 3.811 1.00 85.94 99 LEU A N 1
ATOM 784 C CA . LEU A 1 99 ? 8.634 -4.641 4.957 1.00 85.94 99 LEU A CA 1
ATOM 785 C C . LEU A 1 99 ? 9.329 -4.270 6.278 1.00 85.94 99 LEU A C 1
ATOM 787 O O . LEU A 1 99 ? 8.672 -4.044 7.294 1.00 85.94 99 LEU A O 1
ATOM 791 N N . MET A 1 100 ? 10.658 -4.157 6.270 1.00 85.69 100 MET A N 1
ATOM 792 C CA . MET A 1 100 ? 11.444 -3.792 7.453 1.00 85.69 100 MET A CA 1
ATOM 793 C C . MET A 1 100 ? 11.243 -2.335 7.891 1.00 85.69 100 MET A C 1
ATOM 795 O O . MET A 1 100 ? 11.386 -2.034 9.082 1.00 85.69 100 MET A O 1
ATOM 799 N N . LYS A 1 101 ? 10.903 -1.439 6.954 1.00 83.12 101 LYS A N 1
ATOM 800 C CA . LYS A 1 101 ? 10.621 -0.015 7.210 1.00 83.12 101 LYS A CA 1
ATOM 801 C C . LYS A 1 101 ? 9.206 0.233 7.726 1.00 83.12 101 LYS A C 1
ATOM 803 O O . LYS A 1 101 ? 9.006 1.142 8.530 1.00 83.12 101 LYS A O 1
ATOM 808 N N . THR A 1 102 ? 8.229 -0.542 7.263 1.00 79.31 102 THR A N 1
ATOM 809 C CA . THR A 1 102 ? 6.820 -0.389 7.656 1.00 79.31 102 THR A CA 1
ATOM 810 C C . THR A 1 102 ? 6.475 -1.143 8.938 1.00 79.31 102 THR A C 1
ATOM 812 O O . THR A 1 102 ? 5.475 -0.819 9.578 1.00 79.31 102 THR A O 1
ATOM 815 N N . TRP A 1 103 ? 7.306 -2.101 9.366 1.00 77.50 103 TRP A N 1
ATOM 816 C CA . TRP A 1 103 ? 7.026 -2.902 10.555 1.00 77.50 103 TRP A CA 1
ATOM 817 C C . TRP A 1 103 ? 7.042 -2.068 11.860 1.00 77.50 103 TRP A C 1
ATOM 819 O O . TRP A 1 103 ? 8.087 -1.526 12.243 1.00 77.50 103 TRP A O 1
ATOM 829 N 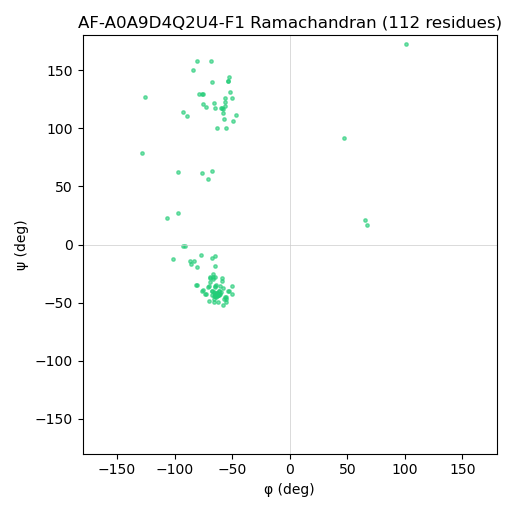N . PRO A 1 104 ? 5.940 -2.037 12.639 1.00 65.38 104 PRO A N 1
ATOM 830 C CA . PRO A 1 104 ? 5.785 -1.149 13.801 1.00 65.38 104 PRO A CA 1
ATOM 831 C C . PRO A 1 104 ? 6.721 -1.457 14.987 1.00 65.38 104 PRO A C 1
ATOM 833 O O . PRO A 1 104 ? 6.856 -0.637 15.895 1.00 65.38 104 PRO A O 1
ATOM 836 N N . GLY A 1 105 ? 7.404 -2.608 14.973 1.00 65.00 105 GLY A N 1
ATOM 837 C CA . GLY A 1 105 ? 8.379 -3.025 15.991 1.00 65.00 105 GLY A CA 1
ATOM 838 C C . GLY A 1 105 ? 9.840 -2.635 15.726 1.00 65.00 105 GLY A C 1
ATOM 839 O O . GLY A 1 105 ? 10.690 -2.949 16.552 1.00 65.00 105 GLY A O 1
ATOM 840 N N . ASN A 1 106 ? 10.161 -1.979 14.603 1.00 55.34 106 ASN A N 1
ATOM 841 C CA . ASN A 1 106 ? 11.547 -1.651 14.231 1.00 55.34 106 ASN A CA 1
ATOM 842 C C . ASN A 1 106 ? 11.971 -0.216 14.608 1.00 55.34 106 ASN A C 1
ATOM 844 O O . ASN A 1 106 ? 12.853 0.377 13.990 1.00 55.34 106 ASN A O 1
ATOM 848 N N . LYS A 1 107 ? 11.352 0.365 15.644 1.00 53.03 107 LYS A N 1
ATOM 849 C CA . LYS A 1 107 ? 11.757 1.658 16.221 1.00 53.03 107 LYS A CA 1
ATOM 850 C C . LYS A 1 107 ? 13.013 1.491 17.088 1.00 53.03 107 LYS A C 1
ATOM 852 O O . LYS A 1 107 ? 12.967 1.716 18.293 1.00 53.03 107 LYS A O 1
ATOM 857 N N . LYS A 1 108 ? 14.138 1.061 16.513 1.00 53.25 108 LYS A N 1
ATOM 858 C CA . LYS A 1 108 ? 15.430 1.144 17.208 1.00 53.25 108 LYS A CA 1
ATOM 859 C C . LYS A 1 108 ? 16.093 2.492 16.918 1.00 53.25 108 LYS A C 1
ATOM 861 O O . LYS A 1 108 ? 16.495 2.772 15.796 1.00 53.25 108 LYS A O 1
ATOM 866 N N . SER A 1 109 ? 16.145 3.301 17.979 1.00 50.41 109 SER A N 1
ATOM 867 C CA . SER A 1 109 ? 17.137 4.337 18.295 1.00 50.41 109 SER A CA 1
ATOM 868 C C . SER A 1 109 ? 17.523 5.319 17.181 1.00 50.41 109 SER A C 1
ATO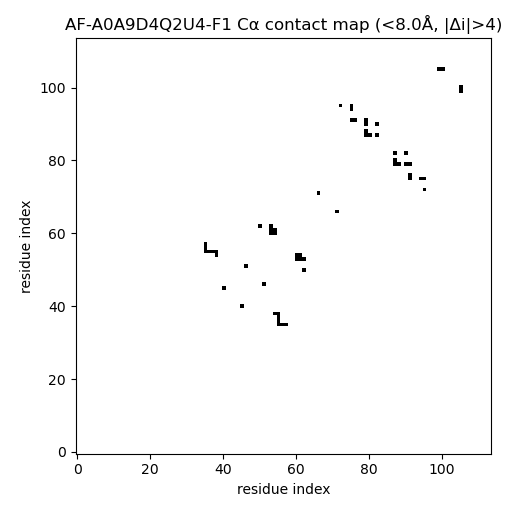M 870 O O . SER A 1 109 ? 18.514 5.121 16.480 1.00 50.41 109 SER A O 1
ATOM 872 N N . LYS A 1 110 ? 16.826 6.457 17.108 1.00 51.06 110 LYS A N 1
ATOM 873 C CA . LYS A 1 110 ? 17.424 7.689 16.561 1.00 51.06 110 LYS A CA 1
ATOM 874 C C . LYS A 1 110 ? 18.068 8.582 17.636 1.00 51.06 110 LYS A C 1
ATOM 876 O O . LYS A 1 110 ? 18.697 9.563 17.266 1.00 51.06 110 LYS A O 1
ATOM 881 N N . ASP A 1 111 ? 18.013 8.186 18.912 1.00 49.12 111 ASP A N 1
ATOM 882 C CA . ASP A 1 111 ? 18.452 9.009 20.057 1.00 49.12 111 ASP A CA 1
ATOM 883 C C . ASP A 1 111 ? 19.781 8.568 20.700 1.00 49.12 111 ASP A C 1
ATOM 885 O O . ASP A 1 111 ? 20.054 8.881 21.852 1.00 49.12 111 ASP A O 1
ATOM 889 N N . LEU A 1 112 ? 20.638 7.844 19.977 1.00 48.56 112 LEU A N 1
ATOM 890 C CA . LEU A 1 112 ? 21.997 7.538 20.442 1.00 48.56 112 LEU A CA 1
ATOM 891 C C . LEU A 1 112 ? 23.014 7.912 19.362 1.00 48.56 112 LEU A C 1
ATOM 893 O O . LEU A 1 112 ? 23.524 7.064 18.631 1.00 48.56 112 LEU A O 1
ATOM 897 N N . ARG A 1 113 ? 23.310 9.209 19.266 1.00 42.03 113 ARG A N 1
ATOM 898 C CA . ARG A 1 113 ? 24.658 9.679 18.929 1.00 42.03 113 ARG A CA 1
ATOM 899 C C . ARG A 1 113 ? 25.096 10.655 20.027 1.00 42.03 113 ARG A C 1
ATOM 901 O O . ARG A 1 113 ? 24.299 11.543 20.327 1.00 42.03 113 ARG A O 1
ATOM 908 N N . PRO A 1 114 ? 26.275 10.453 20.642 1.00 52.03 114 PRO A N 1
ATOM 909 C CA . PRO A 1 114 ? 26.883 11.450 21.516 1.00 52.03 114 PRO A CA 1
ATOM 910 C C . PRO A 1 114 ? 27.281 12.706 20.733 1.00 52.03 114 PRO A C 1
ATOM 912 O O . PRO A 1 114 ? 27.517 12.590 19.505 1.00 52.03 114 PRO A O 1
#

Foldseek 3Di:
DVVVVVVVVVVVVVVVVVCVVCVVVPPDPDPPQPQADQDDDDPPDDDDPVCNVQCRSPPVSDPPPPADPVRQLVVQLVVLVVDDPVCSVVSSVVSVVVVCVPDPPNPPDPPDDD

Mean predicted aligned error: 16.22 Å